Protein AF-A0A101RPF4-F1 (afdb_monomer_lite)

Structure (mmCIF, N/CA/C/O backbone):
data_AF-A0A101RPF4-F1
#
_entry.id   AF-A0A101RPF4-F1
#
loop_
_atom_site.group_PDB
_atom_site.id
_atom_site.type_symbol
_atom_site.label_atom_id
_atom_site.label_alt_id
_atom_site.label_comp_id
_atom_site.label_asym_id
_atom_site.label_entity_id
_atom_site.label_seq_id
_atom_site.pdbx_PDB_ins_code
_atom_site.Cartn_x
_atom_site.Cartn_y
_atom_site.Cartn_z
_atom_site.occupancy
_atom_site.B_iso_or_equiv
_atom_site.auth_seq_id
_atom_site.auth_comp_id
_atom_site.auth_asym_id
_atom_site.auth_atom_id
_atom_site.pdbx_PDB_model_num
ATOM 1 N N . MET A 1 1 ? 23.030 -11.184 -7.897 1.00 44.12 1 MET A N 1
ATOM 2 C CA . MET A 1 1 ? 23.197 -10.316 -9.083 1.00 44.12 1 MET A CA 1
ATOM 3 C C . MET A 1 1 ? 21.813 -10.166 -9.710 1.00 44.12 1 MET A C 1
ATOM 5 O O . MET A 1 1 ? 21.359 -11.103 -10.340 1.00 44.12 1 MET A O 1
ATOM 9 N N . LEU A 1 2 ? 21.094 -9.076 -9.407 1.00 52.56 2 LEU A N 1
ATOM 10 C CA . LEU A 1 2 ? 19.657 -8.885 -9.715 1.00 52.56 2 LEU A CA 1
ATOM 11 C C . LEU A 1 2 ? 19.414 -7.966 -10.931 1.00 52.56 2 LEU A C 1
ATOM 13 O O . LEU A 1 2 ? 18.355 -7.376 -11.070 1.00 52.56 2 LEU A O 1
ATOM 17 N N . ASN A 1 3 ? 20.407 -7.778 -11.799 1.00 51.28 3 ASN A N 1
ATOM 18 C CA . ASN A 1 3 ? 20.365 -6.758 -12.854 1.00 51.28 3 ASN A CA 1
ATOM 19 C C . ASN A 1 3 ? 19.968 -7.303 -14.236 1.00 51.28 3 ASN A C 1
ATOM 21 O O . ASN A 1 3 ? 20.390 -6.740 -15.245 1.00 51.28 3 ASN A O 1
ATOM 25 N N . ARG A 1 4 ? 19.254 -8.434 -14.304 1.00 58.66 4 ARG A N 1
ATOM 26 C CA . ARG A 1 4 ? 19.028 -9.136 -15.577 1.00 58.66 4 ARG A CA 1
ATOM 27 C C . ARG A 1 4 ? 17.653 -9.796 -15.705 1.00 58.66 4 ARG A C 1
ATOM 29 O O . ARG A 1 4 ? 17.554 -10.894 -16.238 1.00 58.66 4 ARG A O 1
ATOM 36 N N . ILE A 1 5 ? 16.616 -9.133 -15.200 1.00 62.38 5 ILE A N 1
ATOM 37 C CA . ILE A 1 5 ? 15.215 -9.498 -15.438 1.00 62.38 5 ILE A CA 1
ATOM 38 C C . ILE A 1 5 ? 14.458 -8.188 -15.682 1.00 62.38 5 ILE A C 1
ATOM 40 O O . ILE A 1 5 ? 14.638 -7.233 -14.924 1.00 62.38 5 ILE A O 1
ATOM 44 N N . GLU A 1 6 ? 13.689 -8.117 -16.769 1.00 76.38 6 GLU A N 1
ATOM 45 C CA . GLU A 1 6 ? 12.720 -7.040 -16.977 1.00 76.38 6 GLU A CA 1
ATOM 46 C C . GLU A 1 6 ? 11.569 -7.267 -15.998 1.00 76.38 6 GLU A C 1
ATOM 48 O O . GLU A 1 6 ? 10.838 -8.245 -16.093 1.00 76.38 6 GLU A O 1
ATOM 53 N N . TRP A 1 7 ? 11.491 -6.409 -14.991 1.00 81.19 7 TRP A N 1
ATOM 54 C CA . TRP A 1 7 ? 10.372 -6.304 -14.067 1.00 81.19 7 TRP A CA 1
ATOM 55 C C . TRP A 1 7 ? 9.360 -5.277 -14.567 1.00 81.19 7 TRP A C 1
ATOM 57 O O . TRP A 1 7 ? 9.728 -4.143 -14.888 1.00 81.19 7 TRP A O 1
ATOM 67 N N . ASP A 1 8 ? 8.097 -5.686 -14.596 1.00 87.25 8 ASP A N 1
ATOM 68 C CA . ASP A 1 8 ? 6.966 -4.783 -14.720 1.00 87.25 8 ASP A CA 1
ATOM 69 C C . ASP A 1 8 ? 6.657 -4.203 -13.331 1.00 87.25 8 ASP A C 1
ATOM 71 O O . ASP A 1 8 ? 6.461 -4.927 -12.353 1.00 87.25 8 ASP A O 1
ATOM 75 N N . ALA A 1 9 ? 6.704 -2.876 -13.218 1.00 86.38 9 ALA A N 1
ATOM 76 C CA . ALA A 1 9 ? 6.507 -2.197 -11.944 1.00 86.38 9 ALA A CA 1
ATOM 77 C C . ALA A 1 9 ? 5.059 -2.302 -11.447 1.00 86.38 9 ALA A C 1
ATOM 79 O O . ALA A 1 9 ? 4.850 -2.337 -10.233 1.00 86.38 9 ALA A O 1
ATOM 80 N N . ASP A 1 10 ? 4.093 -2.357 -12.364 1.00 90.25 10 ASP A N 1
ATOM 81 C CA . ASP A 1 10 ? 2.679 -2.476 -12.028 1.00 90.25 10 ASP A CA 1
ATOM 82 C C . ASP A 1 10 ? 2.386 -3.899 -11.536 1.00 90.25 10 ASP A C 1
ATOM 84 O O . ASP A 1 10 ? 1.749 -4.066 -10.499 1.00 90.25 10 ASP A O 1
ATOM 88 N N . GLU A 1 11 ? 2.961 -4.917 -12.188 1.00 91.06 11 GLU A N 1
ATOM 89 C CA . GLU A 1 11 ? 2.842 -6.320 -11.754 1.00 91.06 11 GLU A CA 1
ATOM 90 C C . GLU A 1 11 ? 3.407 -6.525 -10.339 1.00 91.06 11 GLU A C 1
ATOM 92 O O . GLU A 1 11 ? 2.754 -7.091 -9.463 1.00 91.06 11 GLU A O 1
ATOM 97 N N . VAL A 1 12 ? 4.596 -5.979 -10.068 1.00 92.19 12 VAL A N 1
ATOM 98 C CA . VAL A 1 12 ? 5.207 -6.054 -8.732 1.00 92.19 12 VAL A CA 1
ATOM 99 C C . VAL A 1 12 ? 4.375 -5.304 -7.687 1.00 92.19 12 VAL A C 1
ATOM 101 O O . VAL A 1 12 ? 4.290 -5.735 -6.534 1.00 92.19 12 VAL A O 1
ATOM 104 N N . LEU A 1 13 ? 3.772 -4.172 -8.057 1.00 91.25 13 LEU A N 1
ATOM 105 C CA . LEU A 1 13 ? 2.919 -3.409 -7.151 1.00 91.25 13 LEU A CA 1
ATOM 106 C C . LEU A 1 13 ? 1.648 -4.187 -6.791 1.00 91.25 13 LEU A C 1
ATOM 108 O O . LEU A 1 13 ? 1.262 -4.201 -5.618 1.00 91.25 13 LEU A O 1
ATOM 112 N N . ASP A 1 14 ? 1.028 -4.842 -7.769 1.00 95.50 14 ASP A N 1
ATOM 113 C CA . ASP A 1 14 ? -0.164 -5.661 -7.568 1.00 95.50 14 ASP A CA 1
ATOM 114 C C . ASP A 1 14 ? 0.118 -6.854 -6.647 1.00 95.50 14 ASP A C 1
ATOM 116 O O . ASP A 1 14 ? -0.634 -7.074 -5.690 1.00 95.50 14 ASP A O 1
ATOM 120 N N . ASP A 1 15 ? 1.238 -7.550 -6.850 1.00 95.69 15 ASP A N 1
ATOM 121 C CA . ASP A 1 15 ? 1.669 -8.663 -5.996 1.00 95.69 15 ASP A CA 1
ATOM 122 C C . ASP A 1 15 ? 1.884 -8.220 -4.542 1.00 95.69 15 ASP A C 1
ATOM 124 O O . ASP A 1 15 ? 1.376 -8.834 -3.595 1.00 95.69 15 ASP A O 1
ATOM 128 N N . VAL A 1 16 ? 2.603 -7.111 -4.340 1.00 94.25 16 VAL A N 1
ATOM 129 C CA . VAL A 1 16 ? 2.847 -6.557 -2.999 1.00 94.25 16 VAL A CA 1
ATOM 130 C C . VAL A 1 16 ? 1.535 -6.132 -2.342 1.00 94.25 16 VAL A C 1
ATOM 132 O O . VAL A 1 16 ? 1.320 -6.395 -1.155 1.00 94.25 16 VAL A O 1
ATOM 135 N N . ARG A 1 17 ? 0.633 -5.497 -3.098 1.00 93.81 17 ARG A N 1
ATOM 136 C CA . ARG A 1 17 ? -0.679 -5.085 -2.597 1.00 93.81 17 ARG A CA 1
ATOM 137 C C . ARG A 1 17 ? -1.511 -6.289 -2.166 1.00 93.81 17 ARG A C 1
ATOM 139 O O . ARG A 1 17 ? -2.104 -6.237 -1.089 1.00 93.81 17 ARG A O 1
ATOM 146 N N . ALA A 1 18 ? -1.561 -7.346 -2.975 1.00 96.88 18 ALA A N 1
ATOM 147 C CA . ALA A 1 18 ? -2.298 -8.564 -2.655 1.00 96.88 18 ALA A CA 1
ATOM 148 C C . ALA A 1 18 ? -1.804 -9.176 -1.338 1.00 96.88 18 ALA A C 1
ATOM 150 O O . ALA A 1 18 ? -2.604 -9.411 -0.431 1.00 96.88 18 ALA A O 1
ATOM 151 N N . TYR A 1 19 ? -0.484 -9.313 -1.191 1.00 96.00 19 TYR A N 1
ATOM 152 C CA . TYR A 1 19 ? 0.135 -9.819 0.031 1.00 96.00 19 TYR A CA 1
ATOM 153 C C . TYR A 1 19 ? -0.227 -8.978 1.266 1.00 96.00 19 TYR A C 1
ATOM 155 O O . TYR A 1 19 ? -0.637 -9.521 2.292 1.00 96.00 19 TYR A O 1
ATOM 163 N N . VAL A 1 20 ? -0.112 -7.648 1.175 1.00 94.12 20 VAL A N 1
ATOM 164 C CA . VAL A 1 20 ? -0.428 -6.740 2.290 1.00 94.12 20 VAL A CA 1
ATOM 165 C C . VAL A 1 20 ? -1.899 -6.835 2.686 1.00 94.12 20 VAL A C 1
ATOM 167 O O . VAL A 1 20 ? -2.200 -6.902 3.874 1.00 94.12 20 VAL A O 1
ATOM 170 N N . VAL A 1 21 ? -2.815 -6.865 1.717 1.00 94.62 21 VAL A N 1
ATOM 171 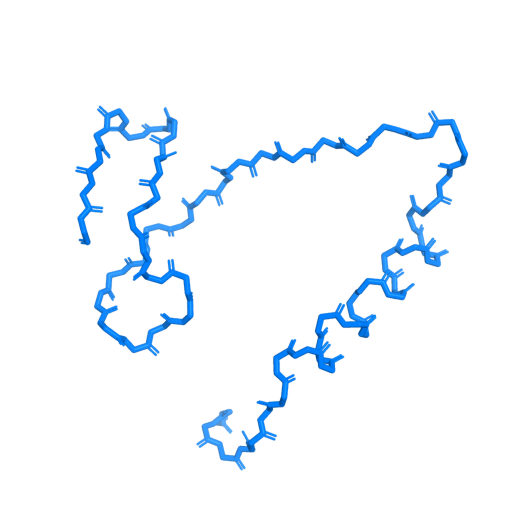C CA . VAL A 1 21 ? -4.254 -6.987 1.994 1.00 94.62 21 VAL A CA 1
ATOM 172 C C .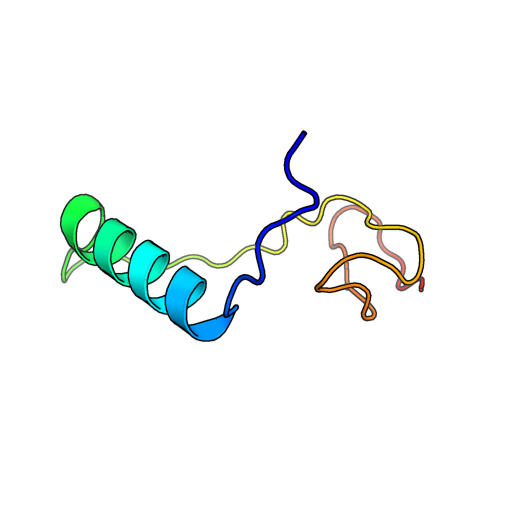 VAL A 1 21 ? -4.574 -8.321 2.662 1.00 94.62 21 VAL A C 1
ATOM 174 O O . VAL A 1 21 ? -5.335 -8.339 3.624 1.00 94.62 21 VAL A O 1
ATOM 177 N N . GLU A 1 22 ? -3.986 -9.419 2.189 1.00 97.06 22 GLU A N 1
ATOM 178 C CA . GLU A 1 22 ? -4.209 -10.754 2.752 1.00 97.06 22 GLU A CA 1
ATOM 179 C C . GLU A 1 22 ? -3.733 -10.862 4.207 1.00 97.06 22 GLU A C 1
ATOM 181 O O . GLU A 1 22 ? -4.415 -11.461 5.036 1.00 97.06 22 GLU A O 1
ATOM 186 N N . HIS A 1 23 ? -2.581 -10.272 4.529 1.00 95.25 23 HIS A N 1
ATOM 187 C CA . HIS A 1 23 ? -1.921 -10.503 5.816 1.00 95.25 23 HIS A CA 1
ATOM 188 C C . HIS A 1 23 ? -2.167 -9.400 6.849 1.00 95.25 23 HIS A C 1
ATOM 190 O O . HIS A 1 23 ? -2.087 -9.660 8.048 1.00 95.25 23 HIS A O 1
ATOM 196 N N . LEU A 1 24 ? -2.416 -8.168 6.402 1.00 92.81 24 LEU A N 1
ATOM 197 C CA . LEU A 1 24 ? -2.526 -6.979 7.257 1.00 92.81 24 LEU A CA 1
ATOM 198 C C . LEU A 1 24 ? -3.866 -6.247 7.091 1.00 92.81 24 LEU A C 1
ATOM 200 O O . LEU A 1 24 ? -4.104 -5.255 7.779 1.00 92.81 24 LEU A O 1
ATOM 204 N N . GLY A 1 25 ? -4.726 -6.692 6.171 1.00 91.25 25 GLY A N 1
ATOM 205 C CA . GLY A 1 25 ? -6.030 -6.090 5.934 1.00 91.25 25 GLY A CA 1
ATOM 206 C C . GLY A 1 25 ? -7.013 -6.378 7.066 1.00 91.25 25 GLY A C 1
ATOM 207 O O . GLY A 1 25 ? -7.367 -7.525 7.321 1.00 91.25 25 GLY A O 1
ATOM 208 N N . ASP A 1 26 ? -7.518 -5.319 7.688 1.00 94.69 26 ASP A N 1
ATOM 209 C CA . ASP A 1 26 ? -8.624 -5.368 8.642 1.00 94.69 26 ASP A CA 1
ATOM 210 C C . ASP A 1 26 ? -9.606 -4.233 8.313 1.00 94.69 26 ASP A C 1
ATOM 212 O O . ASP A 1 26 ? -9.200 -3.157 7.865 1.00 94.69 26 ASP A O 1
ATOM 216 N N . ARG A 1 27 ? -10.907 -4.474 8.499 1.00 93.12 27 ARG A N 1
ATOM 217 C CA . ARG A 1 27 ? -11.959 -3.477 8.244 1.00 93.12 27 ARG A CA 1
ATOM 2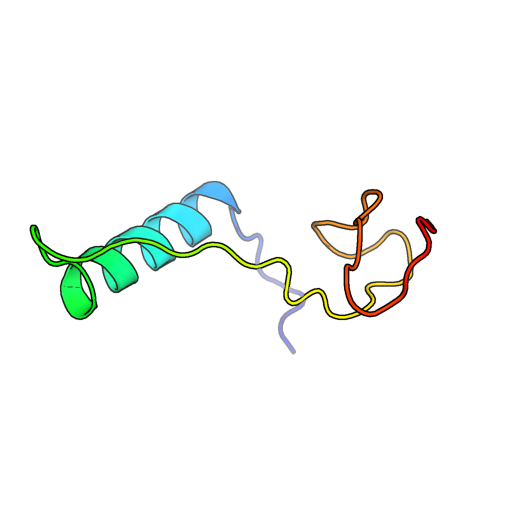18 C C . ARG A 1 27 ? -11.898 -2.303 9.214 1.00 93.12 27 ARG A C 1
ATOM 220 O O . ARG A 1 27 ? -12.302 -1.208 8.835 1.00 93.12 27 ARG A O 1
ATOM 227 N N . ASP A 1 28 ? -11.393 -2.540 10.419 1.00 95.56 28 ASP A N 1
ATOM 228 C CA . ASP A 1 28 ? -11.284 -1.534 11.471 1.00 95.56 28 ASP A CA 1
ATOM 229 C C . ASP A 1 28 ? -9.871 -0.919 11.541 1.00 95.56 28 ASP A C 1
ATOM 231 O O . ASP A 1 28 ? -9.611 -0.037 12.364 1.00 95.56 28 ASP A O 1
ATOM 235 N N . ALA A 1 29 ? -8.944 -1.351 10.675 1.00 90.00 29 ALA A N 1
ATOM 236 C CA . ALA A 1 29 ? -7.597 -0.795 10.606 1.00 90.00 29 ALA A CA 1
ATOM 237 C C . ALA A 1 29 ? -7.549 0.557 9.880 1.00 90.00 29 ALA A C 1
ATOM 239 O O . ALA A 1 29 ? -8.327 0.863 8.977 1.00 90.00 29 ALA A O 1
ATOM 240 N N . VAL A 1 30 ? -6.549 1.356 10.252 1.00 90.31 30 VAL A N 1
ATOM 241 C CA . VAL A 1 30 ? -6.235 2.640 9.624 1.00 90.31 30 VAL A CA 1
ATOM 242 C C . VAL A 1 30 ? -4.885 2.523 8.928 1.00 90.31 30 VAL A C 1
ATOM 244 O O . VAL A 1 30 ? -3.877 2.219 9.565 1.00 90.31 30 VAL A O 1
ATOM 247 N N . LEU A 1 31 ? -4.854 2.795 7.622 1.00 86.25 31 LEU A N 1
ATOM 248 C CA . LEU A 1 31 ? -3.606 2.894 6.870 1.00 86.25 31 LEU A CA 1
ATOM 249 C C . LEU A 1 31 ? -2.920 4.227 7.190 1.00 86.25 31 LEU A C 1
ATOM 251 O O . LEU A 1 31 ? -3.446 5.293 6.870 1.00 86.25 31 LEU A O 1
ATOM 255 N N . ILE A 1 32 ? -1.733 4.160 7.790 1.00 83.88 32 ILE A N 1
ATOM 256 C CA . ILE A 1 32 ? -0.866 5.320 8.009 1.00 83.88 32 ILE A CA 1
ATOM 257 C C . ILE A 1 32 ? 0.239 5.283 6.958 1.00 83.88 32 ILE A C 1
ATOM 259 O O . ILE A 1 32 ? 1.000 4.321 6.883 1.00 83.88 32 ILE A O 1
ATOM 263 N N . VAL A 1 33 ? 0.324 6.340 6.154 1.00 79.69 33 VAL A N 1
ATOM 264 C CA . VAL A 1 33 ? 1.413 6.545 5.197 1.00 79.69 33 VAL A CA 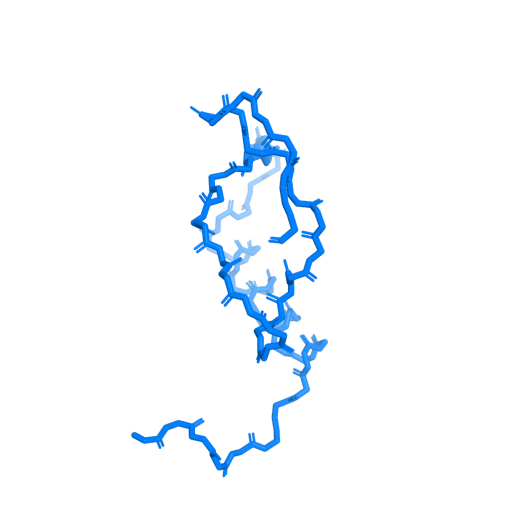1
ATOM 265 C C . VAL A 1 33 ? 2.331 7.614 5.770 1.00 79.69 33 VAL A C 1
ATOM 267 O O . VAL A 1 33 ? 1.899 8.747 5.975 1.00 79.69 33 VAL A O 1
ATOM 270 N N . ASP A 1 34 ? 3.581 7.248 6.029 1.00 78.00 34 ASP A N 1
ATOM 271 C CA . ASP A 1 34 ? 4.642 8.174 6.415 1.00 78.00 34 ASP A CA 1
ATOM 272 C C . ASP A 1 34 ? 5.775 8.112 5.386 1.00 78.00 34 ASP A C 1
ATOM 274 O O . ASP A 1 34 ? 6.126 7.035 4.896 1.00 78.00 34 ASP A O 1
ATOM 278 N N . ASP A 1 35 ? 6.345 9.270 5.051 1.00 60.41 35 ASP A N 1
ATOM 279 C CA . ASP A 1 35 ? 7.501 9.358 4.159 1.00 60.41 35 ASP A CA 1
ATOM 280 C C . ASP A 1 35 ? 8.775 9.080 4.963 1.00 60.41 35 ASP A C 1
ATOM 282 O O . ASP A 1 35 ? 9.576 9.971 5.260 1.00 60.41 35 ASP A O 1
ATOM 286 N N . THR A 1 36 ? 8.979 7.819 5.349 1.00 61.22 36 THR A N 1
ATOM 287 C CA . THR A 1 36 ? 10.278 7.383 5.864 1.00 61.22 36 THR A CA 1
ATOM 288 C C . THR A 1 36 ? 11.243 7.215 4.681 1.00 61.22 36 THR A C 1
ATOM 290 O O . THR A 1 36 ? 11.596 6.110 4.264 1.00 61.22 36 THR A O 1
ATOM 293 N N . GLY A 1 37 ? 11.636 8.338 4.083 1.00 54.03 37 GLY A N 1
ATOM 294 C CA . GLY A 1 37 ? 12.509 8.382 2.917 1.00 54.03 37 GLY A CA 1
ATOM 295 C C . GLY A 1 37 ? 13.960 8.050 3.267 1.00 54.03 37 GLY A C 1
ATOM 296 O O . GLY A 1 37 ? 14.613 8.750 4.041 1.00 54.03 37 GLY A O 1
ATOM 297 N N . PHE A 1 38 ? 14.516 7.012 2.641 1.00 53.22 38 PHE A N 1
ATOM 298 C CA . PHE A 1 38 ? 15.968 6.880 2.518 1.00 53.22 38 PHE A CA 1
ATOM 299 C C . PHE A 1 38 ? 16.443 7.830 1.414 1.00 53.22 38 PHE A C 1
ATOM 301 O O . PHE A 1 38 ? 15.890 7.813 0.314 1.00 53.22 38 PHE A O 1
ATOM 308 N N . LEU A 1 39 ? 17.479 8.634 1.677 1.00 54.12 39 LEU A N 1
ATOM 309 C CA . LEU A 1 39 ? 18.042 9.562 0.690 1.00 54.12 39 LEU A CA 1
ATOM 310 C C . LEU A 1 39 ? 18.520 8.795 -0.557 1.00 54.12 39 LEU A C 1
ATOM 312 O O . LEU A 1 39 ? 19.594 8.191 -0.560 1.00 54.12 39 LEU A O 1
ATOM 316 N N . LYS A 1 40 ? 17.735 8.832 -1.638 1.00 53.44 40 LYS A N 1
ATOM 317 C CA . LYS A 1 40 ? 18.120 8.286 -2.945 1.00 53.44 40 LYS A CA 1
ATOM 318 C C . LYS A 1 40 ? 18.838 9.379 -3.738 1.00 53.44 40 LYS A C 1
ATOM 320 O O . LYS A 1 40 ? 18.236 10.395 -4.052 1.00 53.44 40 LYS A O 1
ATOM 325 N N . LYS A 1 41 ? 20.115 9.171 -4.076 1.00 53.00 41 LYS A N 1
ATOM 326 C CA . LYS A 1 41 ? 20.895 10.073 -4.945 1.00 53.00 41 LYS A CA 1
ATOM 327 C C . LYS A 1 41 ? 21.142 9.434 -6.316 1.00 53.00 41 LYS A C 1
ATOM 329 O O . LYS A 1 41 ? 21.560 8.279 -6.387 1.00 53.00 41 LYS A O 1
ATOM 334 N N . GLY A 1 42 ? 20.968 10.214 -7.388 1.00 58.50 42 GLY A N 1
ATOM 335 C CA . GLY A 1 42 ? 21.350 9.862 -8.767 1.00 58.50 42 GLY A CA 1
ATOM 336 C C . GLY A 1 42 ? 20.194 9.408 -9.670 1.00 58.5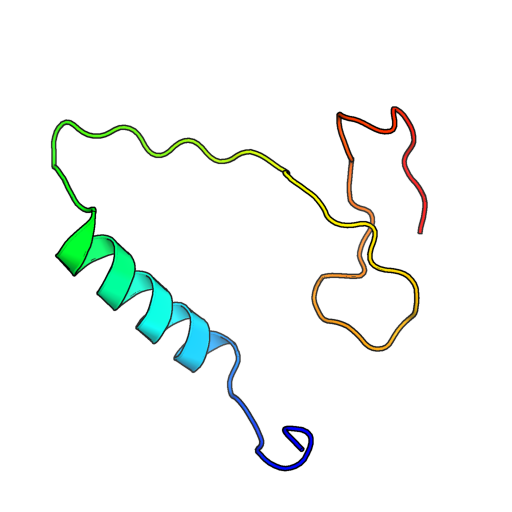0 42 GLY A C 1
ATOM 337 O O . GLY A 1 42 ? 19.142 9.030 -9.196 1.00 58.50 42 GLY A O 1
ATOM 338 N N . VAL A 1 43 ? 20.391 9.403 -10.992 1.00 56.84 43 VAL A N 1
ATOM 339 C CA . VAL A 1 43 ? 19.316 9.256 -12.010 1.00 56.84 43 VAL A CA 1
ATOM 340 C C . VAL A 1 43 ? 18.840 7.821 -12.297 1.00 56.84 43 VAL A C 1
ATOM 342 O O . VAL A 1 43 ? 18.095 7.600 -13.246 1.00 56.84 43 VAL A O 1
ATOM 345 N N . ARG A 1 44 ? 19.328 6.819 -11.557 1.00 53.22 44 ARG A N 1
ATOM 346 C CA . ARG A 1 44 ? 19.190 5.396 -11.935 1.00 53.22 44 ARG A CA 1
ATOM 347 C C . ARG A 1 44 ? 18.202 4.591 -11.088 1.00 53.22 44 ARG A C 1
ATOM 349 O O . ARG A 1 44 ? 18.010 3.414 -11.370 1.00 53.22 44 ARG A O 1
ATOM 356 N N . SER A 1 45 ? 17.591 5.200 -10.074 1.00 55.62 45 SER A N 1
ATOM 357 C CA . SER A 1 45 ? 16.656 4.527 -9.164 1.00 55.62 45 SER A CA 1
ATOM 358 C C . SER A 1 45 ? 15.233 5.056 -9.349 1.00 55.62 45 SER A C 1
ATOM 360 O O . SER A 1 45 ? 15.033 6.255 -9.532 1.00 55.62 45 SER A O 1
ATOM 362 N N . ALA A 1 46 ? 14.230 4.181 -9.254 1.00 52.53 46 ALA A N 1
ATOM 363 C CA . ALA A 1 46 ? 12.828 4.593 -9.244 1.00 52.53 46 ALA A CA 1
ATOM 364 C C . ALA A 1 46 ? 12.509 5.437 -7.989 1.00 52.53 46 ALA A C 1
ATOM 366 O O . ALA A 1 46 ? 12.967 5.135 -6.874 1.00 52.53 46 ALA A O 1
ATOM 367 N N . GLY A 1 47 ? 11.738 6.514 -8.175 1.00 52.06 47 GLY A N 1
ATOM 368 C CA . GLY A 1 47 ? 11.395 7.473 -7.118 1.00 52.06 47 GLY A CA 1
ATOM 369 C C . GLY A 1 47 ? 12.443 8.564 -6.861 1.00 52.06 47 GLY A C 1
ATOM 370 O O . GLY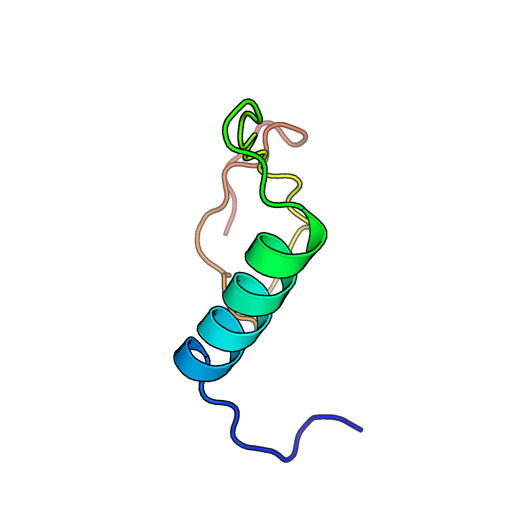 A 1 47 ? 12.386 9.205 -5.815 1.00 52.06 47 GLY A O 1
ATOM 371 N N . VAL A 1 48 ? 13.388 8.788 -7.786 1.00 55.66 48 VAL A N 1
ATOM 372 C CA . VAL A 1 48 ? 14.273 9.974 -7.802 1.00 55.66 48 VAL A CA 1
ATOM 373 C C . VAL A 1 48 ? 13.496 11.148 -8.406 1.00 55.66 48 VAL A C 1
ATOM 375 O O . VAL A 1 48 ? 13.744 11.622 -9.511 1.00 55.66 48 VAL A O 1
ATOM 378 N N . GLN A 1 49 ? 12.459 11.561 -7.695 1.00 51.78 49 GLN A N 1
ATOM 379 C CA . GLN A 1 49 ? 11.846 12.873 -7.842 1.00 51.78 49 GLN A CA 1
ATOM 380 C C . GLN A 1 49 ? 11.934 13.555 -6.481 1.00 51.78 49 GLN A C 1
ATOM 382 O O . GLN A 1 49 ? 12.172 12.880 -5.482 1.00 51.78 49 GLN A O 1
ATOM 387 N N . ARG A 1 50 ? 11.788 14.884 -6.441 1.00 50.62 50 ARG A N 1
ATOM 388 C CA . ARG A 1 50 ? 11.886 15.670 -5.202 1.00 50.62 50 ARG A CA 1
ATOM 389 C C . ARG A 1 50 ? 11.011 15.062 -4.108 1.00 50.62 50 ARG A C 1
ATOM 391 O O . ARG A 1 50 ? 9.792 15.190 -4.153 1.00 50.62 50 ARG A O 1
ATOM 398 N N . GLN A 1 51 ? 11.655 14.431 -3.136 1.00 53.72 51 GLN A N 1
ATOM 399 C CA . GLN A 1 51 ? 11.018 13.964 -1.914 1.00 53.72 51 GLN A CA 1
ATOM 400 C C . GLN A 1 51 ? 11.108 15.081 -0.878 1.00 53.72 51 GLN A C 1
ATOM 402 O O . GLN A 1 51 ? 12.123 15.777 -0.780 1.00 53.72 51 GLN A O 1
ATOM 407 N N . TYR A 1 52 ? 10.041 15.265 -0.111 1.00 45.97 52 TYR A N 1
ATOM 408 C CA . TYR A 1 52 ? 10.054 16.153 1.039 1.00 45.97 52 TYR A CA 1
ATOM 409 C C . TYR A 1 52 ? 10.306 15.299 2.278 1.00 45.97 52 TYR A C 1
ATOM 411 O O . TYR A 1 52 ? 9.381 14.797 2.903 1.00 45.97 52 TYR A O 1
ATOM 419 N N . SER A 1 53 ? 11.579 15.123 2.634 1.00 50.00 53 SER A N 1
ATOM 420 C CA . SER A 1 53 ? 11.929 14.408 3.860 1.00 50.00 53 SER A CA 1
ATOM 421 C C . SER A 1 53 ? 11.646 15.289 5.080 1.00 50.00 53 SER A C 1
ATOM 423 O O . SER A 1 53 ? 12.348 16.277 5.330 1.00 50.00 53 SER A O 1
ATOM 425 N N . GLY A 1 54 ? 10.644 14.904 5.875 1.00 52.53 54 GLY A N 1
ATOM 426 C CA . GLY A 1 54 ? 10.307 15.568 7.140 1.00 52.53 54 GLY A CA 1
ATOM 427 C C . GLY A 1 54 ? 11.445 15.548 8.171 1.00 52.53 54 GLY A C 1
ATOM 428 O O . GLY A 1 54 ? 11.535 16.446 9.003 1.00 52.53 54 GLY A O 1
ATOM 429 N N . THR A 1 55 ? 12.370 14.586 8.086 1.00 50.44 55 THR A N 1
ATOM 430 C CA . THR A 1 55 ? 13.540 14.494 8.978 1.00 50.44 55 THR A CA 1
ATOM 431 C C . THR A 1 55 ? 14.690 15.423 8.563 1.00 50.44 55 THR A C 1
ATOM 433 O O . THR A 1 55 ? 15.524 15.766 9.398 1.00 50.44 55 THR A O 1
ATOM 436 N N . ALA A 1 56 ? 14.751 15.863 7.298 1.00 54.69 56 ALA A N 1
ATOM 437 C CA . ALA A 1 56 ? 15.871 16.654 6.768 1.00 54.69 56 ALA A CA 1
ATOM 438 C C . ALA A 1 56 ? 15.561 18.149 6.558 1.00 54.69 56 ALA A C 1
ATOM 440 O O . ALA A 1 56 ? 16.482 18.938 6.335 1.00 54.69 56 ALA A O 1
ATOM 441 N N . GLY A 1 57 ? 14.293 18.566 6.625 1.00 46.91 57 GLY A N 1
ATOM 442 C CA . GLY A 1 57 ? 13.898 19.981 6.579 1.00 46.91 57 GLY A CA 1
ATOM 443 C C . GLY A 1 57 ? 14.302 20.746 5.308 1.00 46.91 57 GLY A C 1
ATOM 444 O O . GLY A 1 57 ? 14.279 21.976 5.317 1.00 46.91 57 GLY A O 1
ATOM 445 N N . ARG A 1 58 ? 14.690 20.063 4.221 1.00 48.44 58 ARG A N 1
ATOM 446 C CA . ARG A 1 58 ? 15.027 20.675 2.926 1.00 48.44 58 ARG A CA 1
ATOM 447 C C . ARG A 1 58 ? 14.650 19.776 1.752 1.00 48.44 58 ARG A C 1
ATOM 449 O O . ARG A 1 58 ? 14.874 18.570 1.786 1.00 48.44 58 ARG A O 1
ATOM 456 N N . THR A 1 59 ? 14.129 20.408 0.702 1.00 44.34 59 THR A N 1
ATOM 457 C CA . THR A 1 59 ? 13.873 19.801 -0.608 1.00 44.34 59 THR A CA 1
ATOM 458 C C . THR A 1 59 ? 15.151 19.843 -1.441 1.00 44.34 59 THR A C 1
ATOM 460 O O . THR A 1 59 ? 15.582 20.928 -1.828 1.00 44.34 59 THR A O 1
ATOM 463 N N . GLU A 1 60 ? 15.736 18.690 -1.763 1.00 46.62 60 GLU A N 1
ATOM 464 C CA . GLU A 1 60 ? 16.866 18.595 -2.699 1.00 46.62 60 GLU A CA 1
ATOM 465 C C . GLU A 1 60 ? 16.670 17.445 -3.705 1.00 46.62 60 GLU A C 1
ATOM 467 O O . GLU A 1 60 ? 15.871 16.537 -3.473 1.00 46.62 60 GLU A O 1
ATOM 472 N N . ASN A 1 61 ? 17.329 17.572 -4.865 1.00 44.09 61 ASN A N 1
ATOM 473 C CA . ASN A 1 61 ? 17.201 16.701 -6.045 1.00 44.09 61 ASN A CA 1
ATOM 474 C C . ASN A 1 61 ? 18.082 15.447 -5.973 1.00 44.09 61 ASN A C 1
ATOM 476 O O . ASN A 1 61 ? 19.216 15.544 -5.448 1.00 44.09 61 ASN A O 1
#

Radius of gyration: 15.55 Å; chains: 1; bounding box: 35×31×28 Å

pLDDT: mean 70.62, std 19.64, range [44.09, 97.06]

Foldseek 3Di:
DPPPDDDDPVVVVVVVVVVCCVPPNDPPDDDDDDCPDDDDDDDPDPPPDFDDDPVPNDTDD

InterPro domains:
  IPR038721 Transposase IS701-like, DDE domain [PF13546] (2-61)
  IPR039365 Transposase IS701-like [PTHR33627] (6-61)

Organism: NCBI:txid67304

Sequence (61 aa):
MLNRIEWDADEVLDDVRAYVVEHLGDRDAVLIVDDTGFLKKGVRSAGVQRQYSGTAGRTEN

Secondary structure (DSSP, 8-state):
---SS---HHHHHHHHHHHHHHHH--TT-------------STTSTT-S-B--TTT-S-B-